Protein AF-A0A7C6ED60-F1 (afdb_monomer)

Foldseek 3Di:
DDDDPVNLLLQLLVCQVVPPWAALVVSCVRSVHDSVVSVVSVVVCVVVVQKDWDADDPRGTTIHGDPVVVVVNVVD

pLDDT: mean 91.78, std 6.75, range [64.19, 97.44]

Solvent-accessible surface area (backbone atoms only — not comparable to full-atom values): 4363 Å² total; per-residue (Å²): 135,82,84,49,72,66,58,52,51,50,40,44,52,49,53,21,66,77,67,41,70,35,38,69,70,58,48,30,68,73,49,72,44,57,70,74,61,44,53,57,49,49,54,50,36,39,74,72,52,27,31,44,83,45,78,47,82,94,81,42,61,26,35,32,58,31,76,60,28,53,52,53,63,74,74,109

Structure (mmCIF, N/CA/C/O backbone):
data_AF-A0A7C6ED60-F1
#
_entry.id   AF-A0A7C6ED60-F1
#
loop_
_atom_site.group_PDB
_atom_site.id
_atom_site.type_symbol
_atom_site.label_atom_id
_atom_site.label_alt_id
_atom_site.label_comp_id
_atom_site.label_asym_id
_atom_site.label_entity_id
_atom_site.label_seq_id
_atom_site.pdbx_PDB_ins_code
_atom_site.Cartn_x
_atom_site.Cartn_y
_atom_site.Cartn_z
_atom_site.occupancy
_atom_site.B_iso_or_equiv
_atom_site.auth_seq_id
_atom_site.auth_comp_id
_atom_site.auth_asym_id
_atom_site.auth_atom_id
_atom_site.pdbx_PDB_model_num
ATOM 1 N N . MET A 1 1 ? -9.292 3.173 -21.818 1.00 64.19 1 MET A N 1
ATOM 2 C CA . MET A 1 1 ? -10.061 3.231 -20.554 1.00 64.19 1 MET A CA 1
ATOM 3 C C . MET A 1 1 ? -9.111 3.676 -19.446 1.00 64.19 1 MET A C 1
ATOM 5 O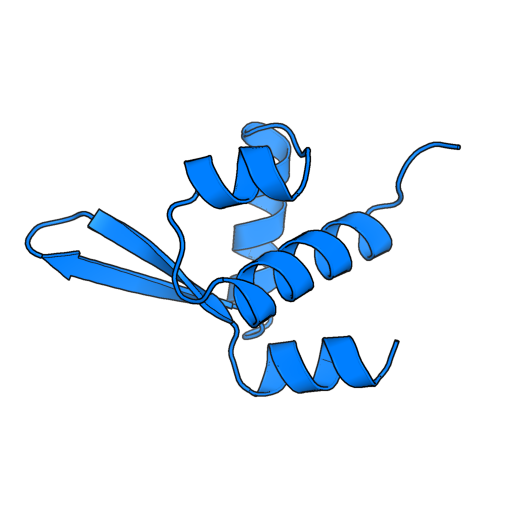 O . MET A 1 1 ? -8.019 3.127 -19.357 1.00 64.19 1 MET A O 1
ATOM 9 N N . ARG A 1 2 ? -9.430 4.738 -18.695 1.00 79.81 2 ARG A N 1
ATOM 10 C CA . ARG A 1 2 ? -8.549 5.267 -17.636 1.00 79.81 2 ARG A CA 1
ATOM 11 C C . ARG A 1 2 ? -8.785 4.467 -16.358 1.00 79.81 2 ARG A C 1
ATOM 13 O O . ARG A 1 2 ? -9.931 4.348 -15.944 1.00 79.81 2 ARG A O 1
ATOM 20 N N . ARG A 1 3 ? -7.714 3.970 -15.736 1.00 82.94 3 ARG A N 1
ATOM 21 C CA . ARG A 1 3 ? -7.800 3.236 -14.468 1.00 82.94 3 ARG A CA 1
ATOM 22 C C . ARG A 1 3 ? -8.412 4.126 -13.379 1.00 82.94 3 ARG A C 1
ATOM 24 O O . ARG A 1 3 ? -7.972 5.263 -13.180 1.00 82.94 3 ARG A O 1
ATOM 31 N N . SER A 1 4 ? -9.433 3.624 -12.702 1.00 91.12 4 SER A N 1
ATOM 32 C CA . SER A 1 4 ? -10.094 4.277 -11.576 1.00 91.12 4 SER A CA 1
ATOM 33 C C . SER A 1 4 ? -9.229 4.224 -10.310 1.00 91.12 4 SER A C 1
ATOM 35 O O . SER A 1 4 ? -8.247 3.480 -10.212 1.00 91.12 4 SER A O 1
ATOM 37 N N . LYS A 1 5 ? -9.598 5.026 -9.302 1.00 90.88 5 LYS A N 1
ATOM 38 C CA . LYS A 1 5 ? -8.921 5.005 -7.994 1.00 90.88 5 LYS A CA 1
ATOM 39 C C . LYS A 1 5 ? -9.053 3.640 -7.316 1.00 90.88 5 LYS A C 1
ATOM 41 O O . LYS A 1 5 ? -8.067 3.147 -6.783 1.00 90.88 5 LYS A O 1
ATOM 46 N N . LEU A 1 6 ? -10.239 3.028 -7.378 1.00 92.19 6 LEU A N 1
ATOM 47 C CA . LEU A 1 6 ? -10.502 1.723 -6.769 1.00 92.19 6 LEU A CA 1
ATOM 48 C C . LEU A 1 6 ? -9.669 0.618 -7.423 1.00 92.19 6 LEU A C 1
ATOM 50 O O . LEU A 1 6 ? -9.010 -0.138 -6.718 1.00 92.19 6 LEU A O 1
ATOM 54 N N . GLU A 1 7 ? -9.633 0.571 -8.756 1.00 92.75 7 GLU A N 1
ATOM 55 C CA . GLU A 1 7 ? -8.778 -0.376 -9.485 1.00 92.75 7 GLU A CA 1
ATOM 56 C C . GLU A 1 7 ? -7.305 -0.194 -9.109 1.00 92.75 7 GLU A C 1
ATOM 58 O O . GLU A 1 7 ? -6.598 -1.166 -8.865 1.00 92.75 7 GLU A O 1
ATOM 63 N N . THR A 1 8 ? -6.852 1.055 -8.968 1.00 94.12 8 THR A N 1
ATOM 64 C CA . THR A 1 8 ? -5.474 1.334 -8.551 1.00 94.12 8 THR A CA 1
ATOM 65 C C . THR A 1 8 ? -5.188 0.852 -7.122 1.00 94.12 8 THR A C 1
ATOM 67 O O . THR A 1 8 ? -4.109 0.321 -6.861 1.00 94.12 8 THR A O 1
ATOM 70 N N . TYR A 1 9 ? -6.140 0.996 -6.192 1.00 95.38 9 TYR A N 1
ATOM 71 C CA . TYR A 1 9 ? -6.010 0.439 -4.841 1.00 95.38 9 TYR A CA 1
ATOM 72 C C . TYR A 1 9 ? -5.905 -1.084 -4.866 1.00 95.38 9 TYR A C 1
ATOM 74 O O . TYR A 1 9 ? -5.018 -1.643 -4.222 1.00 95.38 9 TYR A O 1
ATOM 82 N N . MET A 1 10 ? -6.769 -1.744 -5.638 1.00 95.31 10 MET A N 1
ATOM 83 C CA . MET A 1 10 ? -6.762 -3.200 -5.772 1.00 95.31 10 MET A CA 1
ATOM 84 C C . MET A 1 10 ? -5.459 -3.709 -6.382 1.00 95.31 10 MET A C 1
ATOM 86 O O . MET A 1 10 ? -4.910 -4.694 -5.895 1.00 95.31 10 MET A O 1
ATOM 90 N N . ASP A 1 11 ? -4.913 -3.016 -7.380 1.00 94.81 11 ASP A N 1
ATOM 91 C CA . ASP A 1 11 ? -3.618 -3.368 -7.965 1.00 94.81 11 ASP A CA 1
ATOM 92 C C . ASP A 1 11 ? -2.484 -3.286 -6.938 1.00 94.81 11 ASP A C 1
ATOM 94 O O . ASP A 1 11 ? -1.673 -4.206 -6.842 1.00 94.81 11 ASP A O 1
ATOM 98 N N . ILE A 1 12 ? -2.439 -2.223 -6.125 1.00 95.56 12 ILE A N 1
ATOM 99 C CA . ILE A 1 12 ? -1.436 -2.077 -5.058 1.00 95.56 12 ILE A CA 1
ATOM 100 C C . ILE A 1 12 ? -1.555 -3.222 -4.045 1.00 95.56 12 ILE A C 1
ATOM 102 O O . ILE A 1 12 ? -0.549 -3.847 -3.697 1.00 95.56 12 ILE A O 1
ATOM 106 N N . LEU A 1 13 ? -2.777 -3.523 -3.595 1.00 96.25 13 LEU A N 1
ATOM 107 C CA . LEU A 1 13 ? -3.031 -4.600 -2.639 1.00 96.25 13 LEU A CA 1
ATOM 108 C C . LEU A 1 13 ? -2.631 -5.965 -3.219 1.00 96.25 13 LEU A C 1
ATOM 110 O O . LEU A 1 13 ? -1.909 -6.715 -2.564 1.00 96.25 13 LEU A O 1
ATOM 114 N N . ARG A 1 14 ? -3.002 -6.273 -4.468 1.00 95.88 14 ARG A N 1
ATOM 115 C CA . ARG A 1 14 ? -2.602 -7.518 -5.149 1.00 95.88 14 ARG A CA 1
ATOM 116 C C . ARG A 1 14 ? -1.086 -7.628 -5.291 1.00 95.88 14 ARG A C 1
ATOM 118 O O . ARG A 1 14 ? -0.522 -8.689 -5.029 1.00 95.88 14 ARG A O 1
ATOM 125 N N . VAL A 1 15 ? -0.400 -6.540 -5.649 1.00 96.06 15 VAL A N 1
ATOM 126 C CA . VAL A 1 15 ? 1.070 -6.514 -5.734 1.00 96.06 15 VAL A CA 1
ATOM 127 C C . VAL A 1 15 ? 1.706 -6.898 -4.397 1.00 96.06 15 VAL A C 1
ATOM 129 O O . VAL A 1 15 ? 2.619 -7.726 -4.383 1.00 96.06 15 VAL A O 1
ATOM 132 N N . LEU A 1 16 ? 1.215 -6.341 -3.288 1.00 95.94 16 LEU A N 1
ATOM 133 C CA . LEU A 1 16 ? 1.706 -6.656 -1.945 1.00 95.94 16 LEU A CA 1
ATOM 134 C C . LEU A 1 16 ? 1.359 -8.089 -1.515 1.00 95.94 16 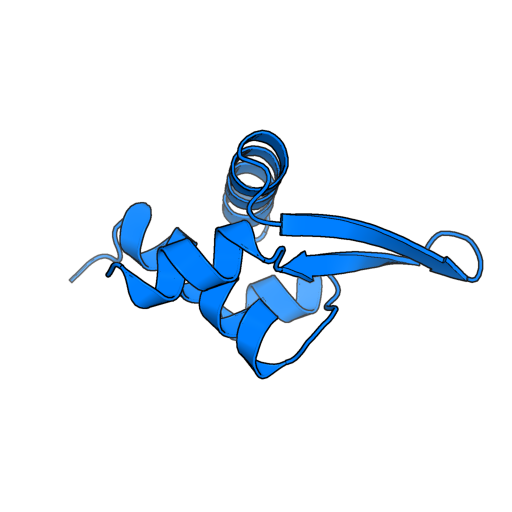LEU A C 1
ATOM 136 O O . LEU A 1 16 ? 2.210 -8.774 -0.952 1.00 95.94 16 LEU A O 1
ATOM 140 N N . ALA A 1 17 ? 0.158 -8.573 -1.835 1.00 95.31 17 ALA A N 1
ATOM 141 C CA . ALA A 1 17 ? -0.270 -9.936 -1.521 1.00 95.31 17 ALA A CA 1
ATOM 142 C C . ALA A 1 17 ? 0.564 -11.007 -2.242 1.00 95.31 17 ALA A C 1
ATOM 144 O O . ALA A 1 17 ? 0.919 -12.017 -1.642 1.00 95.31 17 ALA A O 1
ATOM 145 N N . HIS A 1 18 ? 0.919 -10.787 -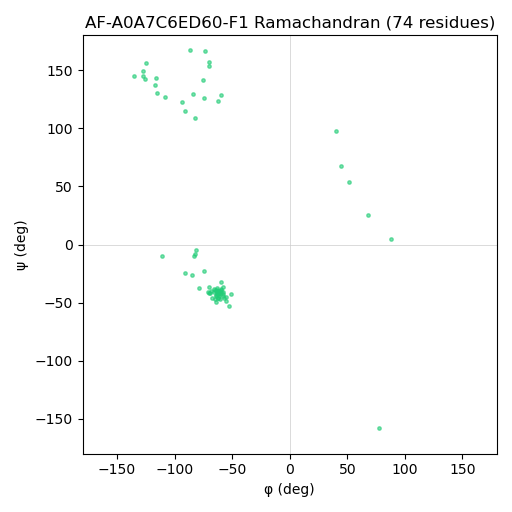3.511 1.00 94.31 18 HIS A N 1
ATOM 146 C CA . HIS A 1 18 ? 1.662 -11.774 -4.304 1.00 94.31 18 HIS A CA 1
ATOM 147 C C . HIS A 1 18 ? 3.179 -11.729 -4.111 1.00 94.31 18 HIS A C 1
ATOM 149 O O .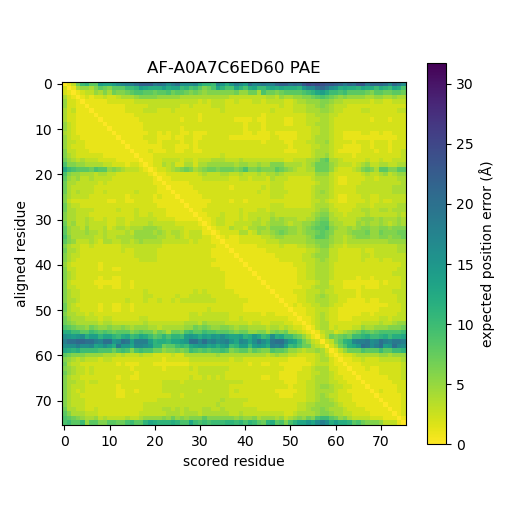 HIS A 1 18 ? 3.859 -12.717 -4.380 1.00 94.31 18 HIS A O 1
ATOM 155 N N . ARG A 1 19 ? 3.741 -10.574 -3.740 1.00 90.19 19 ARG A N 1
ATOM 156 C CA . ARG A 1 19 ? 5.201 -10.373 -3.689 1.00 90.19 19 ARG A CA 1
ATOM 157 C C . ARG A 1 19 ? 5.749 -10.220 -2.271 1.00 90.19 19 ARG A C 1
ATOM 159 O O . ARG A 1 19 ? 6.967 -10.243 -2.116 1.00 90.19 19 ARG A O 1
ATOM 166 N N . GLY A 1 20 ? 4.882 -10.078 -1.270 1.00 86.00 20 GLY A N 1
ATOM 167 C CA . GLY A 1 20 ? 5.274 -9.850 0.117 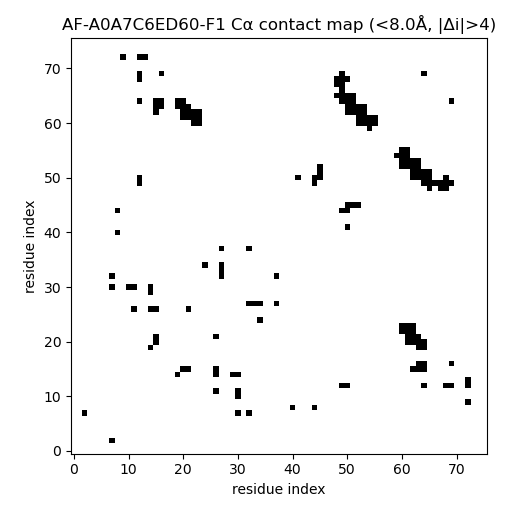1.00 86.00 20 GLY A CA 1
ATOM 168 C C . GLY A 1 20 ? 5.700 -8.401 0.382 1.00 86.00 20 GLY A C 1
ATOM 169 O O . GLY A 1 20 ? 5.316 -7.494 -0.363 1.00 86.00 20 GLY A O 1
ATOM 170 N N . PRO A 1 21 ? 6.488 -8.158 1.446 1.00 92.12 21 PRO A N 1
ATOM 171 C CA . PRO A 1 21 ? 6.907 -6.814 1.818 1.00 92.12 21 PRO A CA 1
ATOM 172 C C . PRO A 1 21 ? 7.756 -6.142 0.731 1.00 92.12 21 PRO A C 1
ATOM 174 O O . PRO A 1 21 ? 8.809 -6.649 0.339 1.00 92.12 21 PRO A O 1
ATOM 177 N N . LEU A 1 22 ? 7.330 -4.973 0.249 1.00 94.56 22 LEU A N 1
ATOM 178 C CA . LEU A 1 22 ? 7.993 -4.260 -0.847 1.00 94.56 22 LEU A CA 1
ATOM 179 C C . LEU A 1 22 ? 8.308 -2.808 -0.500 1.00 94.56 22 LEU A C 1
ATOM 181 O O . LEU A 1 22 ? 7.576 -2.138 0.218 1.00 94.56 22 LEU A O 1
ATOM 185 N N . ARG A 1 23 ? 9.387 -2.278 -1.082 1.00 93.38 23 ARG A N 1
ATOM 186 C CA . ARG A 1 23 ? 9.681 -0.838 -1.036 1.00 93.38 23 ARG A CA 1
ATOM 187 C C . ARG A 1 23 ? 8.683 -0.063 -1.890 1.00 93.38 23 ARG A C 1
ATOM 189 O O . ARG A 1 23 ? 8.227 -0.573 -2.915 1.00 93.38 23 ARG A O 1
ATOM 196 N N . LEU A 1 24 ? 8.456 1.205 -1.544 1.00 92.38 24 LEU A N 1
ATOM 197 C CA . LEU A 1 24 ? 7.573 2.105 -2.297 1.00 92.38 24 LEU A CA 1
ATOM 198 C C . LEU A 1 24 ? 7.899 2.123 -3.800 1.00 92.38 24 LEU A C 1
ATOM 200 O O . LEU A 1 24 ? 7.003 2.038 -4.634 1.00 92.38 24 LEU A O 1
ATOM 204 N N . THR A 1 25 ? 9.187 2.155 -4.151 1.00 91.94 25 THR A N 1
ATOM 205 C CA . THR A 1 25 ? 9.652 2.139 -5.545 1.00 91.94 25 THR A CA 1
ATOM 206 C C . THR A 1 25 ? 9.273 0.854 -6.280 1.00 91.94 25 THR A C 1
ATOM 208 O O . THR A 1 25 ? 8.870 0.909 -7.436 1.00 91.94 25 THR A O 1
ATOM 211 N N . HIS A 1 26 ? 9.338 -0.309 -5.628 1.00 93.06 26 HIS A N 1
ATOM 212 C CA . HIS A 1 26 ? 8.937 -1.576 -6.247 1.00 93.06 26 HIS A CA 1
ATOM 213 C C . HIS A 1 26 ? 7.424 -1.658 -6.453 1.00 93.06 26 HIS A C 1
ATOM 215 O O . HIS A 1 26 ? 6.978 -2.183 -7.472 1.00 93.06 26 HIS A O 1
ATOM 221 N N . ILE A 1 27 ? 6.640 -1.123 -5.513 1.00 94.44 27 ILE A N 1
ATOM 222 C CA . ILE A 1 27 ? 5.180 -1.041 -5.642 1.00 94.44 27 ILE A CA 1
ATOM 223 C C . ILE A 1 27 ? 4.823 -0.125 -6.813 1.00 94.44 27 ILE A C 1
ATOM 225 O O . ILE A 1 27 ? 4.014 -0.507 -7.647 1.00 94.44 27 ILE A O 1
ATOM 229 N N . MET A 1 28 ? 5.485 1.029 -6.929 1.00 93.56 28 MET A N 1
ATOM 230 C CA . MET A 1 28 ? 5.302 1.995 -8.019 1.00 93.56 28 MET A CA 1
ATOM 231 C C . MET A 1 28 ? 5.440 1.349 -9.400 1.00 93.56 28 MET A C 1
ATOM 233 O O . MET A 1 28 ? 4.527 1.450 -10.220 1.00 93.56 28 MET A O 1
ATOM 237 N N . TYR A 1 29 ? 6.547 0.637 -9.631 1.00 91.94 29 TYR A N 1
ATOM 238 C CA . TYR A 1 29 ? 6.796 -0.027 -10.911 1.00 91.94 29 TYR A CA 1
ATOM 239 C C . TYR A 1 29 ? 5.805 -1.15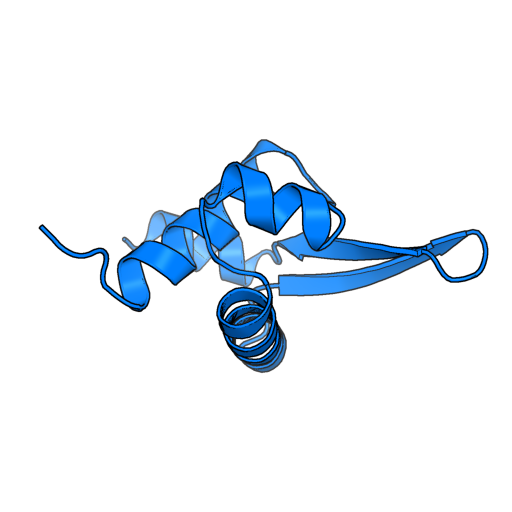9 -11.191 1.00 91.94 29 TYR A C 1
ATOM 241 O O . TYR A 1 29 ? 5.373 -1.323 -12.326 1.00 91.94 29 TYR A O 1
ATOM 249 N N . LYS A 1 30 ? 5.419 -1.935 -10.171 1.00 92.00 30 LYS A N 1
ATOM 250 C CA . LYS A 1 30 ? 4.530 -3.094 -10.347 1.00 92.00 30 LYS A CA 1
ATOM 251 C C . LYS A 1 30 ? 3.059 -2.713 -10.483 1.00 92.00 30 LYS A C 1
ATOM 253 O O . LYS A 1 30 ? 2.350 -3.330 -11.265 1.00 92.00 30 LYS A O 1
ATOM 258 N N . ALA A 1 31 ? 2.610 -1.707 -9.739 1.00 89.69 31 ALA A N 1
ATOM 259 C CA . ALA A 1 31 ? 1.249 -1.195 -9.819 1.00 89.69 31 ALA A CA 1
ATOM 260 C C . ALA A 1 31 ? 1.074 -0.210 -10.986 1.00 89.69 31 ALA A C 1
ATOM 262 O O . ALA A 1 31 ? -0.050 0.184 -11.272 1.00 89.69 31 ALA A O 1
ATOM 263 N N . ASN A 1 32 ? 2.149 0.197 -11.674 1.00 89.44 32 ASN A N 1
ATOM 264 C CA . ASN A 1 32 ? 2.108 1.169 -12.770 1.00 89.44 32 ASN A CA 1
ATOM 265 C C . ASN A 1 32 ? 1.367 2.460 -12.353 1.00 89.44 32 ASN A C 1
ATOM 267 O O . ASN A 1 32 ? 0.377 2.866 -12.967 1.00 89.44 32 ASN A O 1
ATOM 271 N N . VAL A 1 33 ? 1.823 3.050 -11.240 1.00 89.00 33 VAL A N 1
ATOM 272 C CA . VAL A 1 33 ? 1.306 4.292 -10.638 1.00 89.00 33 VAL A CA 1
ATOM 273 C C . VAL A 1 33 ? 2.469 5.260 -10.478 1.00 89.00 33 VAL A C 1
ATOM 275 O O . VAL A 1 33 ? 3.566 4.846 -10.124 1.00 89.00 33 VAL A O 1
ATOM 278 N N . ASN A 1 34 ? 2.255 6.555 -10.703 1.00 88.94 34 ASN A N 1
ATOM 279 C CA . ASN A 1 34 ? 3.298 7.551 -10.452 1.00 88.94 34 ASN A CA 1
ATOM 280 C C . ASN A 1 34 ? 3.574 7.737 -8.942 1.00 88.94 34 ASN A C 1
ATOM 282 O O . ASN A 1 34 ? 2.725 7.463 -8.092 1.00 88.94 34 ASN A O 1
ATOM 286 N N . CYS A 1 35 ? 4.765 8.235 -8.599 1.00 87.75 35 CYS A N 1
ATOM 287 C CA . CYS A 1 35 ? 5.215 8.353 -7.207 1.00 87.75 35 CYS A CA 1
ATOM 288 C C . CYS A 1 35 ? 4.305 9.251 -6.342 1.00 87.75 35 CYS A C 1
ATOM 290 O O . CYS A 1 35 ? 4.036 8.929 -5.184 1.00 87.75 35 CYS A O 1
ATOM 292 N N . SER A 1 36 ? 3.798 10.360 -6.891 1.00 90.06 36 SER A N 1
ATOM 293 C CA . SER A 1 36 ? 2.975 11.317 -6.138 1.00 90.06 36 SER A CA 1
ATOM 294 C C . SER A 1 36 ? 1.587 10.766 -5.804 1.00 90.06 36 SER A C 1
ATOM 296 O O . SER A 1 36 ? 1.116 10.935 -4.679 1.00 90.06 36 SER A O 1
ATOM 298 N N . ALA A 1 37 ? 0.945 10.068 -6.742 1.00 91.56 37 ALA A N 1
ATOM 299 C CA . ALA A 1 37 ? -0.323 9.388 -6.508 1.00 91.56 37 ALA A CA 1
ATOM 300 C C . ALA A 1 37 ? -0.142 8.179 -5.588 1.00 91.56 37 ALA A C 1
ATOM 302 O O . ALA A 1 37 ? -0.935 8.001 -4.666 1.00 91.56 37 ALA A O 1
ATOM 303 N N . LEU A 1 38 ? 0.928 7.395 -5.779 1.00 93.94 38 LEU A N 1
ATOM 304 C CA . LEU A 1 38 ? 1.200 6.235 -4.938 1.00 93.94 38 LEU A CA 1
ATOM 305 C C . LEU A 1 38 ? 1.326 6.626 -3.463 1.00 93.94 38 LEU A C 1
ATOM 307 O O . LEU A 1 38 ? 0.719 5.965 -2.633 1.00 93.94 38 LEU A O 1
ATOM 311 N N . LYS A 1 39 ? 2.043 7.707 -3.127 1.00 93.06 39 LYS A N 1
ATOM 312 C CA . LYS A 1 39 ? 2.155 8.173 -1.731 1.00 93.06 39 LYS A CA 1
ATOM 313 C C . LYS A 1 39 ? 0.785 8.428 -1.095 1.00 93.06 39 LYS A C 1
ATOM 315 O O . LYS A 1 39 ? 0.499 7.871 -0.043 1.00 93.06 39 LYS A O 1
ATOM 320 N N . LYS A 1 40 ? -0.092 9.166 -1.786 1.00 94.88 40 LYS A N 1
ATOM 321 C CA . LYS A 1 40 ? -1.464 9.445 -1.320 1.00 94.88 40 LYS A CA 1
ATOM 322 C C . LYS A 1 40 ? -2.287 8.169 -1.147 1.00 94.88 40 LYS A C 1
ATOM 324 O O . LYS A 1 40 ? -3.056 8.041 -0.199 1.00 94.88 40 LYS A O 1
ATOM 329 N N . TYR A 1 41 ? -2.136 7.219 -2.067 1.00 95.44 41 TYR A N 1
ATOM 330 C CA . TYR A 1 41 ? -2.833 5.941 -1.984 1.00 95.44 41 TYR A CA 1
ATOM 331 C C . TYR A 1 41 ? -2.312 5.078 -0.837 1.00 95.44 41 TYR A C 1
ATOM 333 O O . TYR A 1 41 ? -3.115 4.509 -0.109 1.00 95.44 41 TYR A O 1
ATOM 341 N N . MET A 1 42 ? -0.999 5.026 -0.622 1.00 95.38 42 MET A N 1
ATOM 342 C CA . MET A 1 42 ? -0.401 4.294 0.493 1.00 95.38 42 MET A CA 1
ATOM 343 C C . MET A 1 42 ? -0.812 4.893 1.838 1.00 95.38 42 MET A C 1
ATOM 345 O O . MET A 1 42 ? -1.223 4.144 2.715 1.00 95.38 42 MET A O 1
ATOM 349 N N . GLU A 1 43 ? -0.803 6.220 1.985 1.00 96.06 43 GLU A N 1
ATOM 350 C CA . GLU A 1 43 ? -1.314 6.900 3.185 1.00 96.06 43 GLU A CA 1
ATOM 351 C C . GLU A 1 43 ? -2.768 6.512 3.481 1.00 96.06 43 GLU A C 1
ATOM 353 O O . GLU A 1 43 ? -3.107 6.184 4.618 1.00 96.06 43 GLU A O 1
ATOM 358 N N . PHE A 1 44 ? -3.627 6.486 2.456 1.00 96.50 44 PHE A N 1
ATOM 359 C CA . PHE A 1 44 ? -5.012 6.046 2.607 1.00 96.50 44 PHE A CA 1
ATOM 360 C C . PHE A 1 44 ? -5.112 4.568 3.008 1.00 96.50 44 PHE A C 1
ATOM 362 O O . PHE A 1 44 ? -5.811 4.245 3.966 1.00 96.50 44 PHE A O 1
ATOM 369 N N . LEU A 1 45 ? -4.406 3.672 2.313 1.00 96.62 45 LEU A N 1
ATOM 370 C CA . LEU A 1 45 ? -4.438 2.232 2.586 1.00 96.62 45 LEU A CA 1
ATOM 371 C C . LEU A 1 45 ? -3.908 1.896 3.988 1.00 96.62 45 LEU A C 1
ATOM 373 O O . LEU A 1 45 ? -4.474 1.030 4.655 1.00 96.62 45 LEU A O 1
ATOM 377 N N . ILE A 1 46 ? -2.881 2.612 4.452 1.00 96.88 46 ILE A N 1
ATOM 378 C CA . ILE A 1 46 ? -2.345 2.495 5.813 1.00 96.88 46 ILE A CA 1
ATOM 379 C C . ILE A 1 46 ? -3.360 3.011 6.830 1.00 96.88 46 ILE A C 1
ATOM 381 O O . ILE A 1 46 ? -3.668 2.319 7.796 1.00 96.88 46 ILE A O 1
ATOM 385 N N . LYS A 1 47 ? -3.969 4.179 6.584 1.00 97.31 47 LYS A N 1
ATOM 386 C CA . LYS A 1 47 ? -5.018 4.733 7.454 1.00 97.31 47 LYS A CA 1
ATOM 387 C C . LYS A 1 47 ? -6.237 3.809 7.574 1.00 97.31 47 LYS A C 1
ATOM 389 O O . LYS A 1 47 ? -6.874 3.779 8.621 1.00 97.31 47 LYS A O 1
ATOM 394 N N . GLN A 1 48 ? -6.566 3.058 6.523 1.00 96.31 48 GLN A N 1
ATOM 395 C CA . GLN A 1 48 ? -7.636 2.052 6.542 1.00 96.31 48 GLN A CA 1
ATOM 396 C C . GLN A 1 48 ? -7.212 0.706 7.162 1.00 96.31 48 GLN A C 1
ATOM 398 O O . GLN A 1 48 ? -8.046 -0.193 7.294 1.00 96.31 48 GLN A O 1
ATOM 403 N N . GLY A 1 49 ? -5.938 0.540 7.531 1.00 96.69 49 GLY A N 1
ATOM 404 C CA . GLY A 1 49 ? -5.400 -0.707 8.079 1.00 96.69 49 GLY A CA 1
ATOM 405 C C . GLY A 1 49 ? -5.347 -1.848 7.061 1.00 96.69 49 GLY A C 1
ATOM 406 O O . GLY A 1 49 ? -5.441 -3.013 7.441 1.00 96.69 49 GLY A O 1
ATOM 407 N N . LEU A 1 50 ? -5.261 -1.536 5.764 1.00 97.12 50 LEU A N 1
ATOM 408 C CA . LEU A 1 50 ? -5.146 -2.525 4.682 1.00 97.12 50 LEU A CA 1
ATOM 409 C C . LEU A 1 50 ? -3.683 -2.850 4.356 1.00 97.12 50 LEU A C 1
ATOM 411 O O . LEU A 1 50 ? -3.382 -3.921 3.829 1.00 97.12 50 LEU A O 1
ATOM 415 N N . VAL A 1 51 ? -2.783 -1.920 4.669 1.00 97.44 51 VAL A N 1
ATOM 416 C CA . VAL A 1 51 ? -1.336 -2.021 4.472 1.00 97.44 51 VAL A CA 1
ATOM 417 C C . VAL A 1 51 ? -0.638 -1.518 5.731 1.00 97.44 51 VAL A C 1
ATOM 419 O O . VAL A 1 51 ? -1.098 -0.567 6.353 1.00 97.44 51 VAL A O 1
ATOM 422 N N . GLU A 1 52 ? 0.487 -2.122 6.082 1.00 96.06 52 GLU A N 1
ATOM 423 C CA . GLU A 1 52 ? 1.356 -1.697 7.177 1.00 96.06 52 GLU A CA 1
ATOM 424 C C . GLU A 1 52 ? 2.726 -1.277 6.647 1.00 96.06 52 GLU A C 1
ATOM 426 O O . GLU A 1 52 ? 3.256 -1.870 5.703 1.00 96.06 52 GLU A O 1
ATOM 431 N N . GLU A 1 53 ? 3.302 -0.241 7.258 1.00 95.00 53 GLU A N 1
ATOM 432 C CA . GLU A 1 53 ? 4.685 0.176 7.024 1.00 95.00 53 GLU A CA 1
ATOM 433 C C . GLU A 1 53 ? 5.596 -0.492 8.060 1.00 95.00 53 GLU A C 1
ATOM 435 O O . GLU A 1 53 ? 5.423 -0.320 9.263 1.00 95.00 53 GLU A O 1
ATOM 440 N N . ILE A 1 54 ? 6.589 -1.238 7.583 1.00 92.75 54 ILE A N 1
ATOM 441 C CA . ILE A 1 54 ? 7.564 -1.958 8.398 1.00 92.75 54 ILE A CA 1
ATOM 442 C C . ILE A 1 54 ? 8.944 -1.353 8.145 1.00 92.75 54 ILE A C 1
ATOM 444 O O . ILE A 1 54 ? 9.387 -1.210 7.002 1.00 92.75 54 ILE A O 1
ATOM 448 N N . SER A 1 55 ? 9.660 -1.030 9.219 1.00 90.00 55 SER A N 1
ATOM 449 C CA . SER A 1 55 ? 11.057 -0.597 9.143 1.00 90.00 55 SER A CA 1
ATOM 450 C C . SER A 1 55 ? 11.989 -1.801 9.263 1.00 90.00 55 SER A C 1
ATOM 452 O O . SER A 1 55 ? 12.053 -2.447 10.305 1.00 90.00 55 SER A O 1
ATOM 454 N N . VAL A 1 56 ? 12.742 -2.103 8.206 1.00 85.31 56 VAL A N 1
ATOM 455 C CA . VAL A 1 56 ? 13.705 -3.213 8.168 1.00 85.31 56 VAL A CA 1
ATOM 456 C C . VAL A 1 56 ? 15.123 -2.648 8.179 1.00 85.31 56 VAL A C 1
ATOM 458 O O . VAL A 1 56 ? 15.448 -1.827 7.332 1.00 85.31 56 VAL A O 1
ATOM 461 N N . ARG A 1 57 ? 15.970 -3.118 9.110 1.00 76.00 57 ARG A N 1
ATOM 462 C CA . ARG A 1 57 ? 17.419 -2.822 9.236 1.00 76.00 57 ARG A CA 1
ATOM 463 C C . ARG A 1 57 ? 17.803 -1.356 8.953 1.00 76.00 57 ARG A C 1
ATOM 465 O O . ARG A 1 57 ? 18.048 -1.009 7.802 1.00 76.00 57 ARG A O 1
ATOM 472 N N . LYS A 1 58 ? 17.953 -0.546 10.012 1.00 66.81 58 LYS A N 1
ATOM 473 C CA . LYS A 1 58 ? 18.469 0.840 9.960 1.00 66.81 58 LYS A CA 1
ATOM 474 C C . LYS A 1 58 ? 17.856 1.651 8.797 1.00 66.81 58 LYS A C 1
ATOM 476 O O . LYS A 1 58 ? 18.550 1.991 7.850 1.00 66.81 58 LYS A O 1
ATOM 481 N N . GLU A 1 59 ? 16.550 1.928 8.897 1.00 67.81 59 GLU A N 1
ATOM 482 C CA . GLU A 1 59 ? 15.798 2.930 8.100 1.00 67.81 59 GLU A CA 1
ATOM 483 C C . GLU A 1 59 ? 15.192 2.510 6.746 1.00 67.81 59 GLU A C 1
ATOM 485 O O . GLU A 1 59 ? 14.572 3.338 6.074 1.00 67.81 59 GLU A O 1
ATOM 490 N N . ARG A 1 60 ? 15.257 1.240 6.319 1.00 82.38 60 ARG A N 1
ATOM 491 C CA . ARG A 1 60 ? 14.559 0.848 5.077 1.00 82.38 60 ARG A CA 1
ATOM 492 C C . ARG A 1 60 ? 13.082 0.559 5.333 1.00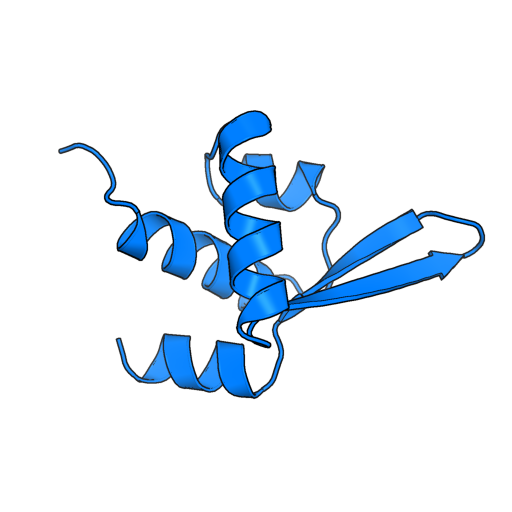 82.38 60 ARG A C 1
ATOM 494 O O . ARG A 1 60 ? 12.735 -0.484 5.878 1.00 82.38 60 ARG A O 1
ATOM 501 N N . LYS A 1 61 ? 12.214 1.452 4.857 1.00 90.75 61 LYS A N 1
ATOM 502 C CA . LYS A 1 61 ? 10.757 1.262 4.852 1.00 90.75 61 LYS A CA 1
ATOM 503 C C . LYS A 1 61 ? 10.331 0.268 3.772 1.00 90.75 61 LYS A C 1
ATOM 505 O O . LYS A 1 61 ? 10.648 0.436 2.588 1.00 90.75 61 LYS A O 1
ATOM 510 N N . VAL A 1 62 ? 9.593 -0.754 4.181 1.00 94.50 62 VAL A N 1
ATOM 511 C CA . VAL A 1 62 ? 8.866 -1.670 3.299 1.00 94.50 62 VAL A CA 1
ATOM 512 C C . VAL A 1 62 ? 7.403 -1.694 3.714 1.00 94.50 62 VAL A C 1
ATOM 514 O O . VAL A 1 62 ? 7.071 -1.394 4.853 1.00 94.50 62 VAL A O 1
ATOM 517 N N . TYR A 1 63 ? 6.529 -2.046 2.788 1.00 95.88 63 TYR A N 1
ATOM 518 C CA . TYR A 1 63 ? 5.096 -2.104 3.013 1.00 95.88 63 TYR A CA 1
ATOM 519 C C . TYR A 1 63 ? 4.618 -3.529 2.846 1.00 95.88 63 TYR A C 1
ATOM 521 O O . TYR A 1 63 ? 5.038 -4.201 1.905 1.00 95.88 63 TYR A O 1
ATOM 529 N N . MET A 1 64 ? 3.739 -3.968 3.734 1.00 95.75 64 MET A N 1
ATOM 530 C CA . MET A 1 64 ? 3.161 -5.305 3.742 1.00 95.75 64 MET A CA 1
ATOM 531 C C . MET A 1 64 ? 1.639 -5.204 3.784 1.00 95.75 64 MET A C 1
ATOM 533 O O . MET A 1 64 ? 1.090 -4.290 4.390 1.00 95.75 64 MET A O 1
ATOM 537 N N . ILE A 1 65 ? 0.948 -6.131 3.124 1.00 97.06 65 ILE A N 1
ATOM 538 C CA . ILE A 1 65 ? -0.510 -6.209 3.213 1.00 97.06 65 ILE A CA 1
ATOM 539 C C . ILE A 1 65 ? -0.937 -6.804 4.560 1.00 97.06 65 ILE A C 1
ATOM 541 O O . ILE A 1 65 ? -0.315 -7.747 5.049 1.00 97.06 65 ILE A O 1
ATOM 545 N N . THR A 1 66 ? -2.013 -6.280 5.142 1.00 97.44 66 THR A N 1
ATOM 546 C CA . THR A 1 66 ? -2.608 -6.837 6.364 1.00 97.44 66 THR A CA 1
ATOM 547 C C . THR A 1 66 ? -3.610 -7.942 6.040 1.00 97.44 66 THR A C 1
ATOM 549 O O . THR A 1 66 ? -4.090 -8.069 4.910 1.00 97.44 66 THR A O 1
ATOM 552 N N . GLN A 1 67 ? -4.030 -8.699 7.056 1.00 95.81 67 GLN A N 1
ATOM 553 C CA . GLN A 1 67 ? -5.107 -9.678 6.893 1.00 95.81 67 GLN A CA 1
ATOM 554 C C . GLN A 1 67 ? -6.410 -9.028 6.393 1.00 95.81 67 GLN A C 1
ATOM 556 O O . GLN A 1 67 ? -7.107 -9.593 5.552 1.00 95.81 67 GLN A O 1
ATOM 561 N N . ARG A 1 68 ? -6.712 -7.806 6.853 1.00 96.00 68 ARG A N 1
ATOM 562 C CA . ARG A 1 68 ? -7.873 -7.032 6.393 1.00 96.00 68 ARG A CA 1
ATOM 563 C C . ARG A 1 68 ? -7.741 -6.644 4.919 1.00 96.00 68 ARG A C 1
ATOM 565 O O . ARG A 1 68 ? -8.718 -6.749 4.182 1.00 96.00 68 ARG A O 1
ATOM 572 N N . GLY A 1 69 ? -6.544 -6.251 4.478 1.00 96.12 69 GLY A N 1
ATOM 573 C CA . GLY A 1 69 ? -6.245 -6.002 3.066 1.00 96.12 69 GLY A CA 1
ATOM 574 C C . GLY A 1 69 ? -6.498 -7.230 2.191 1.00 96.12 69 GLY A C 1
ATOM 575 O O . GLY A 1 69 ? -7.125 -7.115 1.141 1.00 96.12 69 GLY A O 1
ATOM 576 N N . ILE A 1 70 ? -6.095 -8.418 2.653 1.00 95.69 70 ILE A N 1
ATOM 577 C CA . ILE A 1 70 ? -6.357 -9.686 1.952 1.00 95.69 70 ILE A CA 1
ATOM 578 C C . ILE A 1 70 ? -7.862 -9.961 1.851 1.00 95.69 70 ILE A C 1
ATOM 580 O O . ILE A 1 70 ? -8.338 -10.355 0.787 1.00 95.69 70 ILE A O 1
ATOM 584 N N . THR A 1 71 ? -8.627 -9.732 2.922 1.00 96.31 71 THR A N 1
ATOM 585 C CA . THR A 1 71 ? -10.091 -9.884 2.894 1.00 96.31 71 THR A CA 1
ATOM 586 C C . THR A 1 71 ? -10.738 -8.955 1.869 1.00 96.31 71 THR A C 1
ATOM 588 O O . THR A 1 71 ? -11.623 -9.389 1.139 1.00 96.31 71 THR A O 1
ATOM 591 N N . VAL A 1 72 ? -10.267 -7.707 1.757 1.00 94.75 72 VAL A N 1
ATOM 592 C CA . VAL A 1 72 ? -10.763 -6.757 0.748 1.00 94.75 72 VAL A CA 1
ATOM 593 C C . VAL A 1 72 ? -10.487 -7.251 -0.670 1.00 94.75 72 VAL A C 1
ATOM 595 O O . VAL A 1 72 ? -11.386 -7.186 -1.497 1.00 94.75 72 VAL A O 1
ATOM 598 N N . ILE A 1 73 ? -9.300 -7.801 -0.952 1.00 94.56 73 ILE A N 1
ATOM 599 C CA . ILE A 1 73 ? -9.014 -8.390 -2.274 1.00 94.56 73 ILE A CA 1
ATOM 600 C C . ILE A 1 73 ? -9.988 -9.530 -2.594 1.00 94.56 73 ILE A C 1
ATOM 602 O O . ILE A 1 73 ? -10.379 -9.677 -3.738 1.00 94.56 73 ILE A O 1
ATOM 606 N N . LYS A 1 74 ? -10.363 -10.356 -1.611 1.00 92.88 74 LYS A N 1
ATOM 607 C CA . LYS A 1 74 ? -11.278 -11.491 -1.833 1.00 92.88 74 LYS A CA 1
ATOM 608 C C . LYS A 1 74 ? -12.735 -11.071 -2.029 1.00 92.88 74 LYS A C 1
ATOM 610 O O . LYS A 1 74 ? -13.512 -11.851 -2.567 1.00 92.88 74 LYS A O 1
ATOM 615 N N . ALA A 1 75 ? -13.109 -9.892 -1.544 1.00 91.19 75 ALA A N 1
ATOM 616 C CA . ALA A 1 75 ? -14.475 -9.385 -1.617 1.00 91.19 75 ALA A CA 1
ATOM 617 C C . ALA A 1 75 ? -14.809 -8.702 -2.960 1.00 91.19 75 ALA A C 1
ATOM 619 O O . ALA A 1 75 ? -15.975 -8.382 -3.180 1.00 91.19 75 ALA A O 1
ATOM 620 N N . PHE A 1 76 ? -13.814 -8.462 -3.822 1.00 79.69 76 PHE A N 1
ATOM 621 C CA . PHE A 1 76 ? -13.925 -7.736 -5.093 1.00 79.69 76 PHE A CA 1
ATOM 622 C C . PHE A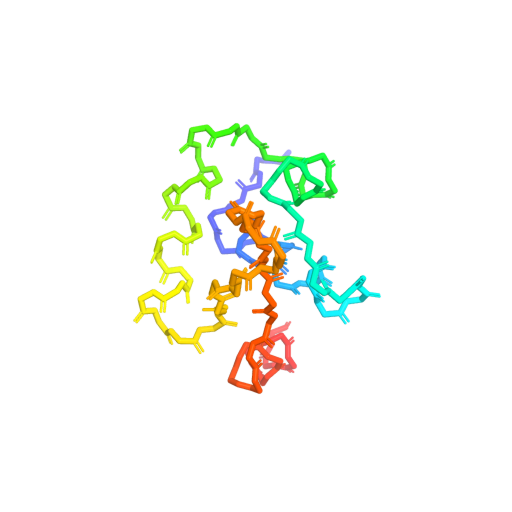 1 76 ? -13.258 -8.497 -6.241 1.00 79.69 76 PHE A C 1
ATOM 624 O O . PHE A 1 76 ? -13.820 -8.463 -7.355 1.00 79.69 76 PHE A O 1
#

Mean predicted aligned error: 3.55 Å

Secondary structure (DSSP, 8-state):
-PPPHHHHHHHHHHHHHHH-SB-HHHHHHHHT--HHHHHHHHHHHHHTTSEEEEEETTTEEEEEE-HHHHHHHHH-

Radius of gyration: 11.67 Å; Cα contacts (8 Å, |Δi|>4): 89; chains: 1; bounding box: 33×23×30 Å

Sequence (76 aa):
MRRSKLETYMDILRVLAHRGPLRLTHIMYKANVNCSALKKYMEFLIKQGLVEEISVRKERKVYMITQRGITVIKAF

Nearest P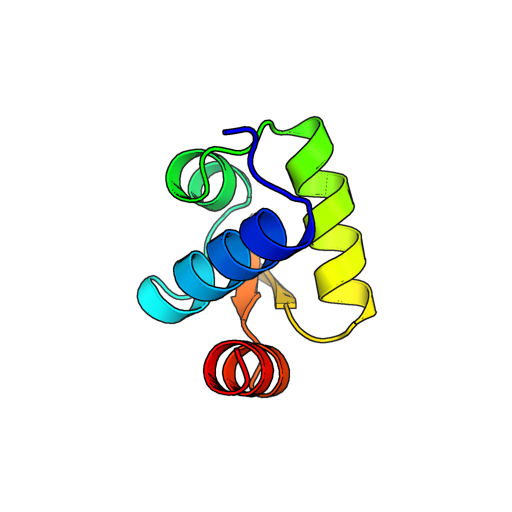DB structures (foldseek):
  3cjn-assembly1_A-2  TM=9.321E-01  e=8.054E-05  Ruegeria pomeroyi DSS-3
  3e6m-assembly1_B  TM=9.127E-01  e=4.804E-04  Ruegeria pomeroyi
  3e6m-assembly4_H  TM=9.220E-01  e=7.145E-04  Ruegeria pomeroyi
  3eco-assembly1_A  TM=8.681E-01  e=3.940E-04  Staphylococcus aureus subsp. aureus Mu50
  4rgu-assembly1_A-2  TM=8.041E-01  e=3.687E-04  Acinetobacter baylyi ADP1